Protein AF-A0A8T4G620-F1 (afdb_monomer_lite)

Foldseek 3Di:
DDQAQAFEEAVPHGAAGFHDQDPQFTWGDGPPATFGHGVVQFPDDDDSYTYGYDDDRVNRRVVRVVVVVVVPDDDDPVNCVVVVHPPDPD

pLDDT: mean 90.09, std 11.16, range [47.72, 98.38]

Radius of gyration: 15.96 Å; chains: 1; bounding box: 28×23×54 Å

Structure (mmCIF, N/CA/C/O backbone):
data_AF-A0A8T4G620-F1
#
_entry.id   AF-A0A8T4G620-F1
#
loop_
_atom_site.group_PDB
_atom_site.id
_atom_site.type_symbol
_atom_site.label_atom_id
_atom_site.label_alt_id
_atom_site.label_comp_id
_atom_site.label_asym_id
_atom_site.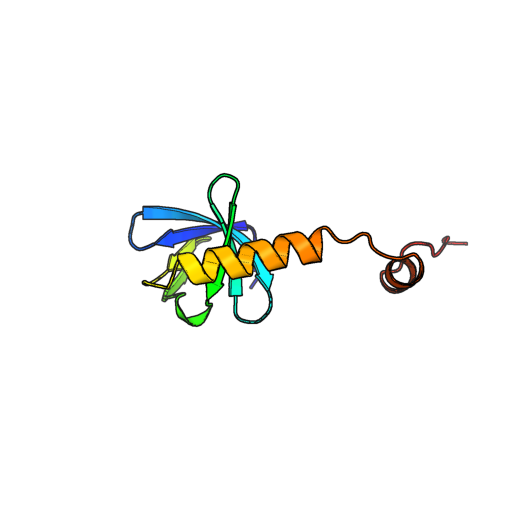label_entity_id
_atom_site.label_seq_id
_atom_site.pdbx_PDB_ins_code
_atom_site.Cartn_x
_atom_site.Cartn_y
_atom_site.Cartn_z
_atom_site.occupancy
_atom_site.B_iso_or_equiv
_atom_site.auth_seq_id
_atom_site.auth_comp_id
_atom_site.auth_asym_id
_atom_site.auth_atom_id
_atom_site.pdbx_PDB_model_num
ATOM 1 N N . MET A 1 1 ? -13.486 5.671 -9.920 1.00 56.41 1 MET A N 1
ATOM 2 C CA . MET A 1 1 ? -12.998 6.682 -8.964 1.00 56.41 1 MET A CA 1
ATOM 3 C C . MET A 1 1 ? -11.511 6.443 -8.838 1.00 56.41 1 MET A C 1
ATOM 5 O O . MET A 1 1 ? -11.149 5.294 -8.610 1.00 56.41 1 MET A O 1
ATOM 9 N N . ASP A 1 2 ? -10.681 7.451 -9.097 1.00 68.38 2 ASP A N 1
ATOM 10 C CA . ASP A 1 2 ? -9.233 7.299 -8.947 1.00 68.38 2 ASP A CA 1
ATOM 11 C C . ASP A 1 2 ? -8.901 7.224 -7.462 1.00 68.38 2 ASP A C 1
ATOM 13 O O . ASP A 1 2 ? -9.194 8.148 -6.709 1.00 68.38 2 ASP A O 1
ATOM 17 N N . LEU A 1 3 ? -8.326 6.095 -7.047 1.00 76.81 3 LEU A N 1
ATOM 18 C CA . LEU A 1 3 ? -7.864 5.884 -5.676 1.00 76.81 3 LEU A CA 1
ATOM 19 C C . LEU A 1 3 ? -6.481 6.495 -5.440 1.00 76.81 3 LEU A C 1
ATOM 21 O O . LEU A 1 3 ? -5.886 6.221 -4.410 1.00 76.81 3 LEU A O 1
ATOM 25 N N . ILE A 1 4 ? -5.945 7.264 -6.386 1.00 83.00 4 ILE A N 1
ATOM 26 C CA . ILE A 1 4 ? -4.595 7.835 -6.362 1.00 83.00 4 ILE A CA 1
ATOM 27 C C . ILE A 1 4 ? -4.660 9.258 -5.789 1.00 83.00 4 ILE A C 1
ATOM 29 O O . ILE A 1 4 ? -5.645 9.966 -5.996 1.00 83.00 4 ILE A O 1
ATOM 33 N N . CYS A 1 5 ? -3.613 9.679 -5.074 1.00 88.62 5 CYS A N 1
ATOM 34 C CA . CYS A 1 5 ? -3.514 10.971 -4.386 1.00 88.62 5 CYS A CA 1
ATOM 35 C C . CYS A 1 5 ? -4.563 11.174 -3.276 1.00 88.62 5 CYS A C 1
ATOM 37 O O . CYS A 1 5 ? -4.963 12.304 -2.994 1.00 88.62 5 CYS A O 1
ATOM 39 N N . MET A 1 6 ? -5.009 10.090 -2.639 1.00 94.50 6 MET A N 1
ATOM 40 C CA . MET A 1 6 ? -5.875 10.132 -1.461 1.00 94.50 6 MET A CA 1
ATOM 41 C C . MET A 1 6 ? -5.047 9.959 -0.185 1.00 94.50 6 MET A C 1
ATOM 43 O O . MET A 1 6 ? -4.057 9.222 -0.165 1.00 94.50 6 MET A O 1
ATOM 47 N N . TYR A 1 7 ? -5.477 10.598 0.903 1.00 96.81 7 TYR A N 1
ATOM 48 C CA . TYR A 1 7 ? -4.868 10.392 2.217 1.00 96.81 7 TYR A CA 1
ATOM 49 C C . TYR A 1 7 ? -5.346 9.076 2.819 1.00 96.81 7 TYR A C 1
ATOM 51 O O . TYR A 1 7 ? -6.546 8.816 2.894 1.00 96.81 7 TYR A O 1
ATOM 59 N N . VAL A 1 8 ? -4.414 8.254 3.278 1.00 97.94 8 VAL A N 1
ATOM 60 C CA . VAL A 1 8 ? -4.695 6.930 3.824 1.00 97.94 8 VAL A CA 1
ATOM 61 C C . VAL A 1 8 ? -4.546 6.971 5.338 1.00 97.94 8 VAL A C 1
ATOM 63 O O . VAL A 1 8 ? -3.536 7.446 5.856 1.00 97.94 8 VAL A O 1
ATOM 66 N N . PHE A 1 9 ? -5.549 6.461 6.044 1.00 97.56 9 PHE A N 1
ATOM 67 C CA . PHE A 1 9 ? -5.610 6.404 7.501 1.00 97.56 9 PHE A CA 1
ATOM 68 C C . PHE A 1 9 ? -5.775 4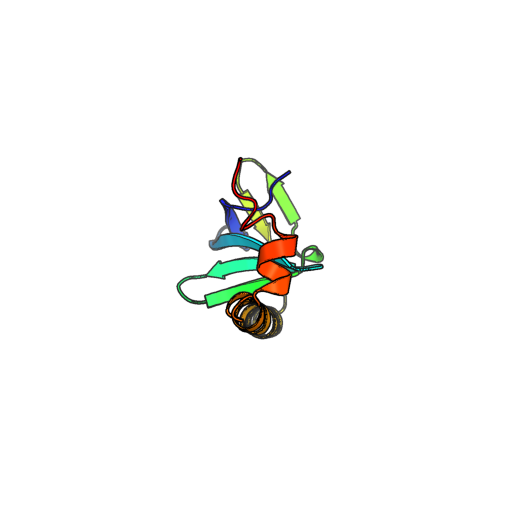.960 7.966 1.00 97.56 9 PHE A C 1
ATOM 70 O O . PHE A 1 9 ? -6.512 4.196 7.346 1.00 97.56 9 PHE A O 1
ATOM 77 N N . LYS A 1 10 ? -5.139 4.600 9.081 1.00 94.94 10 LYS A N 1
ATOM 78 C CA . LYS A 1 10 ? -5.378 3.341 9.796 1.00 94.94 10 LYS A CA 1
ATOM 79 C C . LYS A 1 10 ? -6.063 3.699 11.114 1.00 94.94 10 LYS A C 1
ATOM 81 O O . LYS A 1 10 ? -5.449 4.255 12.019 1.00 94.94 10 LYS A O 1
ATOM 86 N N . GLY A 1 11 ? -7.380 3.500 11.176 1.00 88.25 11 GLY A N 1
ATOM 87 C CA . GLY A 1 11 ? -8.202 4.112 12.225 1.00 88.25 11 GLY A CA 1
ATOM 88 C C . GLY A 1 11 ? -8.189 5.647 12.141 1.00 88.25 11 GLY A C 1
ATOM 89 O O . GLY A 1 11 ? -8.577 6.209 11.119 1.00 88.25 11 GLY A O 1
ATOM 90 N N . GLU A 1 12 ? -7.765 6.318 13.214 1.00 89.38 12 GLU A N 1
ATOM 91 C CA . GLU A 1 12 ? -7.626 7.787 13.271 1.00 89.38 12 GLU A CA 1
ATOM 92 C C . GLU A 1 12 ? -6.209 8.270 12.916 1.00 89.38 12 GLU A C 1
ATOM 94 O O . GLU A 1 12 ? -5.986 9.468 12.725 1.00 89.38 12 GLU A O 1
ATOM 99 N N . GLU A 1 13 ? -5.244 7.354 12.809 1.00 94.12 13 GLU A N 1
ATOM 100 C CA . GLU A 1 13 ? -3.845 7.685 12.565 1.00 94.12 13 GLU A CA 1
ATOM 101 C C . GLU A 1 13 ? -3.567 7.844 11.069 1.00 94.12 13 GLU A C 1
ATOM 103 O O . GLU A 1 13 ? -3.995 7.036 10.238 1.00 94.12 13 GLU A O 1
ATOM 108 N N . SER A 1 14 ? -2.828 8.900 10.717 1.00 96.00 14 SER A N 1
ATOM 109 C CA . SER A 1 14 ? -2.341 9.099 9.351 1.00 96.00 14 SER A CA 1
ATOM 110 C C . SER A 1 14 ? -1.352 7.992 9.005 1.00 96.00 14 SER A C 1
ATOM 112 O O . SER A 1 14 ? -0.310 7.873 9.646 1.00 96.00 14 SER A O 1
ATOM 114 N N . PHE A 1 15 ? -1.659 7.228 7.963 1.00 97.31 15 PHE A N 1
ATOM 115 C CA . PHE A 1 15 ? -0.856 6.091 7.533 1.00 97.31 15 PHE A CA 1
ATOM 116 C C . PHE A 1 15 ? 0.034 6.441 6.334 1.00 97.31 15 PHE A C 1
ATOM 118 O O . PHE A 1 15 ? 1.223 6.132 6.338 1.00 97.31 15 PHE A O 1
ATOM 125 N N . GLY A 1 16 ? -0.501 7.136 5.326 1.00 97.44 16 GLY A N 1
ATOM 126 C CA . GLY A 1 16 ? 0.272 7.503 4.137 1.00 97.44 16 GLY A CA 1
ATOM 127 C C . GLY A 1 16 ? -0.560 8.131 3.024 1.00 97.44 16 GLY A C 1
ATOM 128 O O . GLY A 1 16 ? -1.643 8.660 3.263 1.00 97.44 16 GLY A O 1
ATOM 129 N N . GLU A 1 17 ? -0.056 8.055 1.796 1.00 97.62 17 GLU A N 1
ATOM 130 C CA . GLU A 1 17 ? -0.716 8.582 0.594 1.00 97.62 17 GLU A CA 1
ATOM 131 C C . GLU A 1 17 ? -0.809 7.497 -0.477 1.00 97.62 17 GLU A C 1
ATOM 133 O O . GLU A 1 17 ? 0.152 6.762 -0.704 1.00 97.62 17 GLU A O 1
ATOM 138 N N . SER A 1 18 ? -1.951 7.377 -1.148 1.00 97.06 18 SER A N 1
ATOM 139 C CA . SER A 1 18 ? -2.120 6.402 -2.224 1.00 97.06 18 SER A CA 1
ATOM 140 C C . SER A 1 18 ? -1.476 6.871 -3.532 1.00 97.06 18 SER A C 1
ATOM 142 O O . SER A 1 18 ? -1.627 8.023 -3.937 1.00 97.06 18 SER A O 1
ATOM 144 N N . ILE A 1 19 ? -0.769 5.971 -4.218 1.00 95.81 19 ILE A N 1
ATOM 145 C CA . ILE A 1 19 ? 0.048 6.305 -5.399 1.00 95.81 19 ILE A CA 1
ATOM 146 C C . ILE A 1 19 ? -0.336 5.487 -6.633 1.00 95.81 19 ILE A C 1
ATOM 148 O O . ILE A 1 19 ? -0.275 6.000 -7.746 1.00 95.81 19 ILE A O 1
ATOM 152 N N . ASP A 1 20 ? -0.718 4.223 -6.459 1.00 95.25 20 ASP A N 1
ATOM 153 C CA . ASP A 1 20 ? -1.044 3.324 -7.571 1.00 95.25 20 ASP A CA 1
ATOM 154 C C . ASP A 1 20 ? -1.998 2.216 -7.104 1.00 95.25 20 ASP A C 1
ATOM 156 O O . ASP A 1 20 ? -2.205 2.000 -5.906 1.00 95.25 20 ASP A O 1
ATOM 160 N N . VAL A 1 21 ? -2.559 1.480 -8.056 1.00 94.19 21 VAL A N 1
ATOM 161 C CA . VAL A 1 21 ? -3.308 0.249 -7.819 1.00 94.19 21 VAL A CA 1
ATOM 162 C C . VAL A 1 21 ? -2.596 -0.895 -8.531 1.00 94.19 21 VAL A C 1
ATOM 164 O O . VAL A 1 21 ? -2.446 -0.893 -9.749 1.00 94.19 21 VAL A O 1
ATOM 167 N N . TYR A 1 22 ? -2.193 -1.909 -7.769 1.00 93.69 22 TYR A N 1
ATOM 168 C CA . TYR A 1 22 ? -1.437 -3.056 -8.264 1.00 93.69 22 TYR A CA 1
ATOM 169 C C . TYR A 1 22 ? -2.194 -4.349 -7.966 1.00 93.69 22 TYR A C 1
ATOM 171 O O . TYR A 1 22 ? -2.195 -4.839 -6.839 1.00 93.69 22 TYR A O 1
ATOM 179 N N . GLY A 1 23 ? -2.900 -4.882 -8.966 1.00 93.38 23 GLY A N 1
ATOM 180 C CA . GLY A 1 23 ? -3.771 -6.046 -8.777 1.00 93.38 23 GLY A CA 1
ATOM 181 C C . GLY A 1 23 ? -4.826 -5.791 -7.695 1.00 93.38 23 GLY A C 1
ATOM 182 O O . GLY A 1 23 ? -5.586 -4.822 -7.781 1.00 93.38 23 GLY A O 1
ATOM 183 N N . ASP A 1 24 ? -4.845 -6.635 -6.663 1.00 96.06 24 ASP A N 1
ATOM 184 C CA . ASP A 1 24 ? -5.735 -6.528 -5.496 1.00 96.06 24 ASP A CA 1
ATOM 185 C C . ASP A 1 24 ? -5.169 -5.669 -4.356 1.00 96.06 24 ASP A C 1
ATOM 187 O O . ASP A 1 24 ? -5.708 -5.668 -3.247 1.00 96.06 24 ASP A O 1
ATOM 191 N N . TYR A 1 25 ? -4.124 -4.892 -4.637 1.00 97.69 25 TYR A N 1
ATOM 192 C CA . TYR A 1 25 ? -3.460 -4.029 -3.672 1.00 97.69 25 TYR A CA 1
ATOM 193 C C . TYR A 1 25 ? -3.572 -2.550 -4.059 1.00 97.69 25 TYR A C 1
ATOM 195 O O . TYR A 1 25 ? -3.576 -2.178 -5.236 1.00 97.69 25 TYR A O 1
ATOM 203 N N . LEU A 1 26 ? -3.670 -1.699 -3.044 1.00 97.56 26 LEU A N 1
ATOM 204 C CA . LEU A 1 26 ? -3.479 -0.259 -3.113 1.00 97.56 26 LEU A CA 1
ATOM 205 C C . LEU A 1 26 ? -2.036 0.039 -2.709 1.00 97.56 26 LEU A C 1
ATOM 207 O O . LEU A 1 26 ? -1.616 -0.323 -1.612 1.00 97.56 26 LEU A O 1
ATOM 211 N N . ILE A 1 27 ? -1.281 0.706 -3.573 1.00 97.94 27 ILE A N 1
ATOM 212 C CA . ILE A 1 27 ? 0.077 1.123 -3.243 1.00 97.94 27 ILE A CA 1
ATOM 213 C C . ILE A 1 27 ? 0.004 2.413 -2.442 1.00 97.94 27 ILE A C 1
ATOM 215 O O . ILE A 1 27 ? -0.467 3.440 -2.937 1.00 97.94 27 ILE A O 1
ATOM 219 N N . VAL A 1 28 ? 0.486 2.349 -1.207 1.00 98.06 28 VAL A N 1
ATOM 220 C CA . VAL A 1 28 ? 0.522 3.465 -0.270 1.00 98.06 28 VAL A CA 1
ATOM 221 C C . VAL A 1 28 ? 1.971 3.821 0.016 1.00 98.06 28 VAL A C 1
ATOM 223 O O . VAL A 1 28 ? 2.764 2.976 0.426 1.00 98.06 28 VAL A O 1
ATOM 226 N N . LYS A 1 29 ? 2.323 5.086 -0.189 1.00 97.69 29 LYS A N 1
ATOM 227 C CA . LYS A 1 29 ? 3.613 5.629 0.217 1.00 97.69 29 LYS A CA 1
ATOM 228 C C . LYS A 1 29 ? 3.579 5.951 1.707 1.00 97.69 29 LYS A C 1
ATOM 230 O O . LYS A 1 29 ? 2.761 6.759 2.148 1.00 97.69 29 LYS A O 1
ATOM 235 N N . VAL A 1 30 ? 4.506 5.358 2.452 1.00 96.94 30 VAL A N 1
ATOM 236 C CA . VAL A 1 30 ? 4.685 5.557 3.895 1.00 96.94 30 VAL A CA 1
ATOM 237 C C . VAL A 1 30 ? 6.126 6.001 4.128 1.00 96.94 30 VAL A C 1
ATOM 239 O O . VAL A 1 30 ? 7.066 5.212 4.049 1.00 96.94 30 VAL A O 1
ATOM 242 N N . GLY A 1 31 ? 6.331 7.302 4.342 1.00 94.56 31 GLY A N 1
ATOM 243 C CA . GLY A 1 31 ? 7.676 7.879 4.404 1.00 94.56 31 GLY A CA 1
ATOM 244 C C . GLY A 1 31 ? 8.451 7.672 3.095 1.00 94.56 31 GLY A C 1
ATOM 245 O O . GLY A 1 31 ? 8.107 8.260 2.066 1.00 94.56 31 GLY A O 1
ATOM 246 N N . SER A 1 32 ? 9.511 6.860 3.146 1.00 93.69 32 SER A N 1
ATOM 247 C CA . SER A 1 32 ?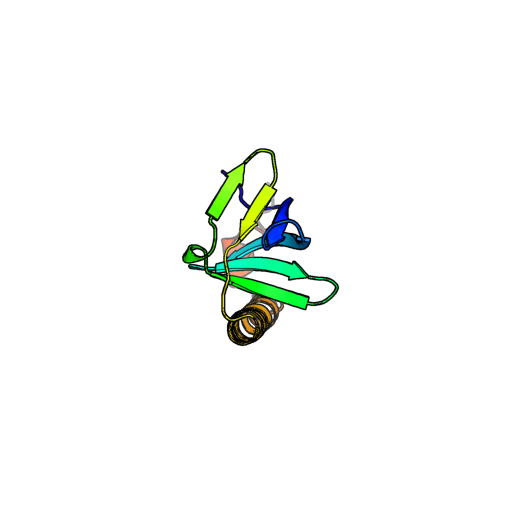 10.333 6.470 1.989 1.00 93.69 32 SER A CA 1
ATOM 248 C C . SER A 1 32 ? 9.995 5.088 1.420 1.00 93.69 32 SER A C 1
ATOM 250 O O . SER A 1 32 ? 10.604 4.684 0.433 1.00 93.69 32 SER A O 1
ATOM 252 N N . GLU A 1 33 ? 9.077 4.354 2.047 1.00 95.62 33 GLU A N 1
ATOM 253 C CA . GLU A 1 33 ? 8.673 3.011 1.635 1.00 95.62 33 GLU A CA 1
ATOM 254 C C . GLU A 1 33 ? 7.358 3.048 0.843 1.00 95.62 33 GLU A C 1
ATOM 256 O O . GLU A 1 33 ? 6.570 3.995 0.936 1.00 95.62 33 GLU A O 1
ATOM 261 N N . PHE A 1 34 ? 7.110 1.981 0.085 1.00 97.88 34 PHE A N 1
ATOM 262 C CA . PHE A 1 34 ? 5.834 1.724 -0.574 1.00 97.88 34 PHE A CA 1
ATOM 263 C C . PHE A 1 34 ? 5.278 0.410 -0.042 1.00 97.88 34 PHE A C 1
ATOM 265 O O . PHE A 1 34 ? 5.957 -0.613 -0.098 1.00 97.88 34 PHE A O 1
ATOM 272 N N . LEU A 1 35 ? 4.056 0.444 0.482 1.00 98.38 35 LEU A N 1
ATOM 273 C CA . LEU A 1 35 ? 3.345 -0.723 0.990 1.00 98.38 35 LEU A CA 1
ATOM 274 C C . LEU A 1 35 ? 2.190 -1.049 0.046 1.00 98.38 35 LEU A C 1
ATOM 276 O O . LEU A 1 35 ? 1.412 -0.172 -0.326 1.00 98.38 35 LEU A O 1
ATOM 280 N N . ALA A 1 36 ? 2.062 -2.317 -0.322 1.00 98.19 36 ALA A N 1
ATOM 281 C CA . ALA A 1 36 ? 0.938 -2.827 -1.089 1.00 98.19 36 ALA A CA 1
ATOM 282 C C . ALA A 1 36 ? -0.163 -3.281 -0.123 1.00 98.19 36 ALA A C 1
ATOM 284 O O . ALA A 1 36 ? -0.193 -4.421 0.332 1.00 98.19 36 ALA A O 1
ATOM 285 N N . VAL A 1 37 ? -1.062 -2.363 0.223 1.00 98.06 37 VAL A N 1
ATOM 286 C CA . VAL A 1 37 ? -2.162 -2.610 1.159 1.00 98.06 37 VAL A CA 1
ATOM 287 C C . VAL A 1 37 ? -3.271 -3.403 0.458 1.00 98.06 37 VAL A C 1
ATOM 289 O O . VAL A 1 37 ? -3.742 -2.969 -0.594 1.00 98.06 37 VAL A O 1
ATOM 292 N N . PRO A 1 38 ? -3.745 -4.537 1.000 1.00 97.88 38 PRO A N 1
ATOM 293 C CA . PRO A 1 38 ? -4.821 -5.303 0.377 1.00 97.88 38 PRO A CA 1
ATOM 294 C C . PRO A 1 38 ? -6.107 -4.479 0.259 1.00 97.88 38 PRO A C 1
ATOM 296 O O . PRO A 1 38 ? -6.592 -3.939 1.244 1.00 97.88 38 PRO A O 1
ATOM 299 N N . LYS A 1 39 ? -6.760 -4.449 -0.906 1.00 96.50 39 LYS A N 1
ATOM 300 C CA . LYS A 1 39 ? -8.033 -3.713 -1.060 1.00 96.50 39 LYS A CA 1
ATOM 301 C C . LYS A 1 39 ? -9.123 -4.187 -0.102 1.00 96.50 39 LYS A C 1
ATOM 303 O O . LYS A 1 39 ? -9.981 -3.404 0.284 1.00 96.50 39 LYS A O 1
ATOM 308 N N . LYS A 1 40 ? -9.080 -5.461 0.302 1.00 96.81 40 LYS A N 1
ATOM 309 C CA . LYS A 1 40 ? -10.011 -6.041 1.281 1.00 96.81 40 LYS A CA 1
ATOM 310 C C . LYS A 1 40 ? -9.924 -5.401 2.673 1.00 96.81 40 LYS A C 1
ATOM 312 O O . LYS A 1 40 ? -10.867 -5.564 3.431 1.00 96.81 40 LYS A O 1
ATOM 317 N N . SER A 1 41 ? -8.822 -4.724 3.014 1.00 96.69 41 SER A N 1
ATOM 318 C CA . SER A 1 41 ? -8.703 -3.986 4.278 1.00 96.69 41 SER A CA 1
ATOM 319 C C . SER A 1 41 ? -9.203 -2.546 4.166 1.00 96.69 41 SER A C 1
ATOM 321 O O . SER A 1 41 ? -9.185 -1.826 5.157 1.00 96.69 41 SER A O 1
ATOM 323 N N . ILE A 1 42 ? -9.669 -2.096 2.996 1.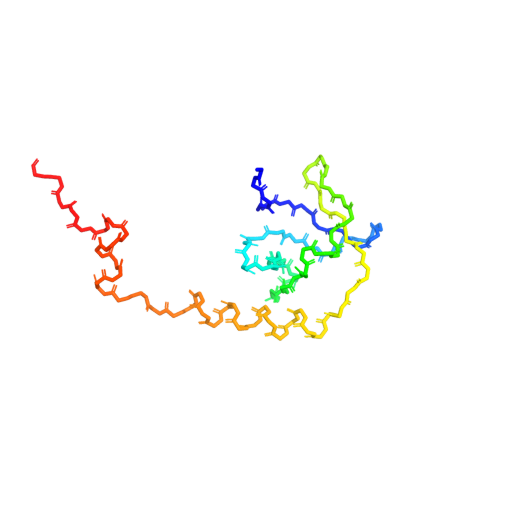00 96.44 42 ILE A N 1
ATOM 324 C CA . ILE A 1 42 ? -10.277 -0.772 2.856 1.00 96.44 42 ILE A CA 1
ATOM 325 C C . ILE A 1 42 ? -11.681 -0.811 3.459 1.00 96.44 42 ILE A C 1
ATOM 327 O O . ILE A 1 42 ? -12.585 -1.463 2.938 1.00 96.44 42 ILE A O 1
ATOM 331 N N . LYS A 1 43 ? -11.861 -0.058 4.541 1.00 96.81 43 LYS A N 1
ATOM 332 C CA . LYS A 1 43 ? -13.131 0.103 5.244 1.00 96.81 43 LYS A CA 1
ATOM 333 C C . LYS A 1 43 ? -14.055 1.097 4.547 1.00 96.81 43 LYS A C 1
ATOM 335 O O . LYS A 1 43 ? -15.247 0.838 4.408 1.00 96.81 43 LYS A O 1
ATOM 340 N N . SER A 1 44 ? -13.516 2.246 4.140 1.00 95.56 44 SER A N 1
ATOM 341 C CA . SER A 1 44 ? -14.272 3.300 3.456 1.00 95.56 44 SER A CA 1
ATOM 342 C C . SER A 1 44 ? -13.377 4.186 2.589 1.00 95.56 44 SER A C 1
ATOM 344 O O . SER A 1 44 ? -12.159 4.251 2.774 1.00 95.56 44 SER A O 1
ATOM 346 N N . VAL A 1 45 ? -14.007 4.854 1.619 1.00 94.94 45 VAL A N 1
ATOM 347 C CA . VAL A 1 45 ? -13.380 5.783 0.671 1.00 94.94 45 VAL A CA 1
ATOM 348 C C . VAL A 1 45 ? -14.287 7.006 0.550 1.00 94.94 45 VAL A C 1
ATOM 350 O O . VAL A 1 45 ? -15.310 6.952 -0.129 1.00 94.94 45 VAL A O 1
ATOM 353 N N . GLU A 1 46 ? -13.953 8.088 1.250 1.00 91.12 46 GLU A N 1
ATOM 354 C CA . GLU A 1 46 ? -14.825 9.260 1.418 1.00 91.12 46 GLU A CA 1
ATOM 355 C C . GLU A 1 46 ? -13.985 10.539 1.516 1.00 91.12 46 GLU A C 1
ATOM 357 O O . GLU A 1 46 ? -12.911 10.529 2.110 1.00 91.12 46 GLU A O 1
ATOM 362 N N . ASP A 1 47 ? -14.450 11.646 0.929 1.00 87.50 47 ASP A N 1
ATOM 363 C CA . ASP A 1 47 ? -13.852 12.987 1.072 1.00 87.50 47 ASP A CA 1
ATOM 364 C C . ASP A 1 47 ? -12.325 13.069 0.857 1.00 87.50 47 ASP A C 1
ATOM 366 O O . ASP A 1 47 ? -11.605 13.755 1.585 1.00 87.50 47 ASP A O 1
ATOM 370 N N . GLY A 1 48 ? -11.800 12.355 -0.145 1.00 88.25 48 GLY A N 1
ATOM 371 C CA . GLY A 1 48 ? -10.356 12.341 -0.421 1.00 88.25 48 GLY A CA 1
ATOM 372 C C . GLY A 1 48 ? -9.539 11.473 0.547 1.00 88.25 48 GLY A C 1
ATOM 373 O O . GLY A 1 48 ? -8.309 11.535 0.528 1.00 88.25 48 GLY A O 1
ATOM 374 N N . LYS A 1 49 ? -10.204 10.668 1.384 1.00 94.50 49 LYS A N 1
ATOM 375 C CA . LYS A 1 49 ? -9.593 9.782 2.376 1.00 94.50 49 LYS A CA 1
ATOM 376 C C . LYS A 1 49 ? -9.930 8.318 2.125 1.00 94.50 49 LYS A C 1
ATOM 378 O O . LYS A 1 49 ? -11.030 7.980 1.692 1.00 94.50 49 LYS A O 1
ATOM 383 N N . ILE A 1 50 ? -8.980 7.453 2.450 1.00 97.12 50 ILE A N 1
ATOM 384 C CA . ILE A 1 50 ? -9.131 6.001 2.486 1.00 97.12 50 ILE A CA 1
ATOM 385 C C . ILE A 1 50 ? -8.896 5.568 3.929 1.00 97.12 50 ILE A C 1
ATOM 387 O O . ILE A 1 50 ? -7.856 5.888 4.502 1.00 97.12 50 ILE A O 1
ATOM 391 N N . VAL A 1 51 ? -9.848 4.849 4.519 1.00 97.50 51 VAL A N 1
ATOM 392 C CA . VAL A 1 51 ? -9.717 4.309 5.879 1.00 97.50 51 VAL A CA 1
ATOM 393 C C . VAL A 1 51 ? -9.459 2.814 5.794 1.00 97.50 51 VAL A C 1
ATOM 395 O O . VAL A 1 51 ? -10.212 2.089 5.146 1.00 97.50 51 VAL A O 1
ATOM 398 N N . LEU A 1 52 ? -8.400 2.363 6.456 1.00 97.75 52 LEU A N 1
ATOM 399 C CA . LEU A 1 52 ? -7.968 0.975 6.508 1.00 97.75 52 LEU A CA 1
ATOM 400 C C . LEU A 1 52 ? -8.378 0.312 7.828 1.00 97.75 52 LEU A C 1
ATOM 402 O O . LEU A 1 52 ? -8.387 0.942 8.889 1.00 97.75 52 LEU A O 1
ATOM 406 N N . GLU A 1 53 ? -8.679 -0.977 7.744 1.00 96.94 53 GLU A N 1
ATOM 407 C CA . GLU A 1 53 ? -8.691 -1.921 8.860 1.00 96.94 53 GLU A CA 1
ATOM 408 C C . GLU A 1 53 ? -7.296 -2.537 9.059 1.00 96.94 53 GLU A C 1
ATOM 410 O O . GLU A 1 53 ? -6.343 -2.194 8.359 1.00 96.94 53 GLU A O 1
ATOM 415 N N . GLU A 1 54 ? -7.165 -3.457 10.014 1.00 96.50 54 GLU A N 1
ATOM 416 C CA . GLU A 1 54 ? -5.920 -4.198 10.228 1.00 96.50 54 GLU A CA 1
ATOM 417 C C . GLU A 1 54 ? -5.575 -5.103 9.035 1.00 96.50 54 GLU A C 1
ATOM 419 O O . GLU A 1 54 ? -6.439 -5.712 8.400 1.00 96.50 54 GLU A O 1
ATOM 424 N N . PHE A 1 55 ? -4.281 -5.211 8.749 1.00 96.88 55 PHE A N 1
ATOM 425 C CA . PHE A 1 55 ? -3.715 -6.088 7.729 1.00 96.88 55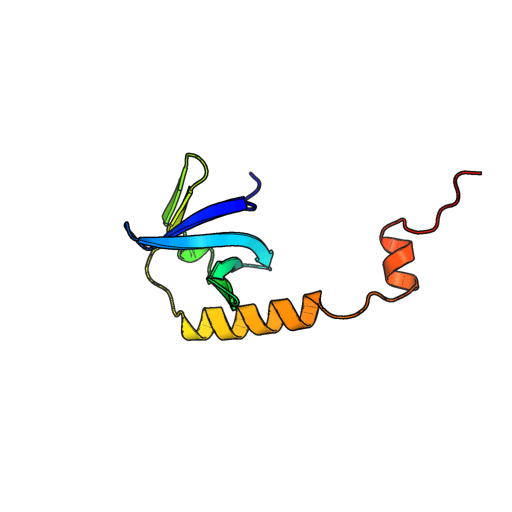 PHE A CA 1
ATOM 426 C C . PHE A 1 55 ? -2.277 -6.452 8.108 1.00 96.88 55 PHE A C 1
ATOM 428 O O . PHE A 1 55 ? -1.697 -5.856 9.016 1.00 96.88 55 PHE A O 1
ATOM 435 N N . ASP A 1 56 ? -1.711 -7.431 7.409 1.00 97.75 56 ASP A N 1
ATOM 436 C CA . ASP A 1 56 ? -0.317 -7.823 7.585 1.00 97.75 56 ASP A CA 1
ATOM 437 C C . ASP A 1 56 ? 0.616 -6.785 6.935 1.00 97.75 56 ASP A C 1
ATOM 439 O O . ASP A 1 56 ? 0.723 -6.685 5.710 1.00 97.75 56 ASP A O 1
ATOM 443 N N . GLU A 1 57 ? 1.252 -5.960 7.766 1.00 96.38 57 GLU A N 1
ATOM 444 C CA . GLU A 1 57 ? 2.166 -4.912 7.307 1.00 96.38 57 GLU A CA 1
ATOM 445 C C . GLU A 1 57 ? 3.490 -5.463 6.762 1.00 96.38 57 GLU A C 1
ATOM 447 O O . GLU A 1 57 ? 4.119 -4.811 5.926 1.00 96.38 57 GLU A O 1
ATOM 452 N N . GLU A 1 58 ? 3.923 -6.644 7.212 1.00 97.56 58 GLU A N 1
ATOM 453 C CA . GLU A 1 58 ? 5.141 -7.283 6.714 1.00 97.56 58 GLU A CA 1
ATOM 454 C C . GLU A 1 58 ? 4.913 -7.777 5.283 1.00 97.56 58 GLU A C 1
ATOM 456 O O . GLU A 1 58 ? 5.664 -7.405 4.379 1.00 97.56 58 GLU A O 1
ATOM 461 N N . GLU A 1 59 ? 3.800 -8.478 5.044 1.00 97.69 59 GLU A N 1
ATOM 462 C CA . GLU A 1 59 ? 3.387 -8.899 3.700 1.00 97.69 59 GLU A CA 1
ATOM 463 C C . GLU A 1 59 ? 3.205 -7.686 2.769 1.00 97.69 59 GLU A C 1
ATOM 465 O O . GLU A 1 59 ? 3.704 -7.668 1.639 1.00 97.69 59 GLU A O 1
ATOM 470 N N . ALA A 1 60 ? 2.543 -6.627 3.250 1.00 98.00 60 ALA A N 1
ATOM 471 C CA . ALA A 1 60 ? 2.340 -5.409 2.469 1.00 98.00 60 ALA A CA 1
ATOM 472 C C . ALA A 1 60 ? 3.668 -4.744 2.069 1.00 98.00 60 ALA A C 1
ATOM 474 O O . ALA A 1 60 ? 3.790 -4.236 0.948 1.00 98.00 60 ALA A O 1
ATOM 475 N N . ARG A 1 61 ? 4.672 -4.756 2.954 1.00 98.12 61 ARG A N 1
ATOM 476 C CA . ARG A 1 61 ? 6.015 -4.230 2.670 1.00 98.12 61 ARG A CA 1
ATOM 477 C C . ARG A 1 61 ? 6.754 -5.093 1.646 1.00 98.12 61 ARG A C 1
ATOM 479 O O . ARG A 1 61 ? 7.372 -4.547 0.727 1.00 98.12 61 ARG A O 1
ATOM 486 N N . GLU A 1 62 ? 6.678 -6.418 1.760 1.00 97.88 62 GLU A N 1
ATOM 487 C CA . GLU A 1 62 ? 7.307 -7.329 0.796 1.00 97.88 62 GLU A CA 1
ATOM 488 C C . GLU A 1 62 ? 6.739 -7.147 -0.616 1.00 97.88 62 GLU A C 1
ATOM 490 O O . GLU A 1 62 ? 7.484 -7.040 -1.593 1.00 97.88 62 GLU A O 1
ATOM 495 N N . ILE A 1 63 ? 5.412 -7.088 -0.735 1.00 97.81 63 ILE A N 1
ATOM 496 C CA . ILE A 1 63 ? 4.736 -6.927 -2.027 1.00 97.81 63 ILE A CA 1
ATOM 497 C C . ILE A 1 63 ? 4.972 -5.521 -2.585 1.00 97.81 63 ILE A C 1
ATOM 499 O O . ILE A 1 63 ? 5.249 -5.371 -3.775 1.00 97.81 63 ILE A O 1
ATOM 503 N N . GLY A 1 64 ? 4.927 -4.494 -1.735 1.00 97.38 64 GLY A N 1
ATOM 504 C CA . GLY A 1 64 ? 5.229 -3.123 -2.140 1.00 97.38 64 GLY A CA 1
ATOM 505 C C . GLY A 1 64 ? 6.651 -2.971 -2.687 1.00 97.38 64 GLY A C 1
ATOM 506 O O . GLY A 1 64 ? 6.849 -2.322 -3.714 1.00 97.38 64 GLY A O 1
ATOM 507 N N . SER A 1 65 ? 7.629 -3.659 -2.092 1.00 96.00 65 SER A N 1
ATOM 508 C CA . SER A 1 65 ? 9.008 -3.686 -2.600 1.00 96.00 65 SER A CA 1
ATOM 509 C C . SER A 1 65 ? 9.100 -4.329 -3.990 1.00 96.00 65 SER A C 1
ATOM 511 O O . SER A 1 65 ? 9.743 -3.771 -4.879 1.00 96.00 65 SER A O 1
ATOM 513 N N . LYS A 1 66 ? 8.392 -5.445 -4.227 1.00 95.62 66 LYS A N 1
ATOM 514 C CA . LYS A 1 66 ? 8.315 -6.080 -5.559 1.00 95.62 66 LYS A CA 1
ATOM 515 C C . LYS A 1 66 ? 7.697 -5.149 -6.602 1.00 95.62 66 LYS A C 1
ATOM 517 O O . LYS A 1 66 ? 8.195 -5.068 -7.722 1.00 95.62 66 LYS A O 1
ATOM 522 N N . TRP A 1 67 ? 6.654 -4.405 -6.233 1.00 96.00 67 TRP A N 1
ATOM 523 C CA . TRP A 1 67 ? 6.057 -3.401 -7.115 1.00 96.00 67 TRP A CA 1
ATOM 524 C C . TRP A 1 67 ? 7.066 -2.307 -7.503 1.00 96.00 67 TRP A C 1
ATOM 526 O O . TRP A 1 67 ? 7.154 -1.957 -8.681 1.00 96.00 67 TRP A O 1
ATOM 536 N N . VAL A 1 68 ? 7.879 -1.811 -6.559 1.00 94.81 68 VAL A N 1
ATOM 537 C CA . VAL A 1 68 ? 8.943 -0.832 -6.863 1.00 94.81 68 VAL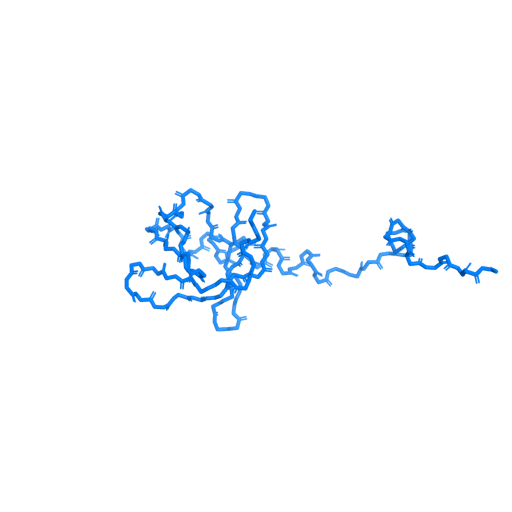 A CA 1
ATOM 538 C C . VAL A 1 68 ? 9.957 -1.417 -7.841 1.00 94.81 68 VAL A C 1
ATOM 540 O O . VAL A 1 68 ? 10.315 -0.752 -8.814 1.00 94.81 68 VAL A O 1
ATOM 543 N N . GLU A 1 69 ? 10.409 -2.652 -7.616 1.00 93.88 69 GLU A N 1
ATOM 544 C CA . GLU A 1 69 ? 11.350 -3.326 -8.513 1.00 93.88 69 GLU A CA 1
ATOM 545 C C . GLU A 1 69 ? 10.780 -3.471 -9.926 1.00 93.88 69 GLU A C 1
ATOM 547 O O . GLU A 1 69 ? 11.480 -3.207 -10.900 1.00 93.88 69 GLU A O 1
ATOM 552 N N . GLU A 1 70 ? 9.506 -3.844 -10.057 1.00 91.44 70 GLU A N 1
ATOM 553 C CA . GLU A 1 70 ? 8.830 -3.969 -11.348 1.00 91.44 70 GLU A CA 1
ATOM 554 C C . GLU A 1 70 ? 8.690 -2.632 -12.072 1.00 91.44 70 GLU A C 1
ATOM 556 O O . GLU A 1 70 ? 9.020 -2.546 -13.254 1.00 91.44 70 GLU A O 1
ATOM 561 N N . LYS A 1 71 ? 8.255 -1.581 -11.372 1.00 88.75 71 LYS A N 1
ATOM 562 C CA . LYS A 1 71 ? 8.078 -0.240 -11.951 1.00 88.75 71 LYS A CA 1
ATOM 563 C C . LYS A 1 71 ? 9.396 0.452 -12.282 1.00 88.75 71 LYS A C 1
ATOM 565 O O . LYS A 1 71 ? 9.418 1.346 -13.122 1.00 88.75 71 LYS A O 1
ATOM 570 N N . SER A 1 72 ? 10.481 0.044 -11.630 1.00 87.31 72 SER A N 1
ATOM 571 C CA . SER A 1 72 ? 11.826 0.573 -11.871 1.00 87.31 72 SER A CA 1
ATOM 572 C C . SER A 1 72 ? 12.538 -0.126 -13.031 1.00 87.31 72 SER A C 1
ATOM 574 O O . SER A 1 72 ? 13.645 0.278 -13.397 1.00 87.31 72 SER A O 1
ATOM 576 N N . LYS A 1 73 ? 11.939 -1.173 -13.623 1.00 87.00 73 LYS A N 1
ATOM 577 C CA . LYS A 1 73 ? 12.509 -1.821 -14.806 1.00 87.00 73 LYS A CA 1
ATOM 578 C C . LYS A 1 73 ? 12.502 -0.842 -15.982 1.00 87.00 73 LYS A C 1
ATOM 580 O O . LYS A 1 73 ? 11.489 -0.186 -16.229 1.00 87.00 73 LYS A O 1
ATOM 585 N N . PRO A 1 74 ? 13.614 -0.740 -16.727 1.00 83.56 74 PRO A N 1
ATOM 586 C CA . PRO A 1 74 ? 13.642 0.066 -17.933 1.00 83.56 74 PRO A CA 1
ATOM 587 C C . PRO A 1 74 ? 12.643 -0.496 -18.944 1.00 83.56 74 PRO A C 1
ATOM 589 O O . PRO A 1 74 ? 12.610 -1.702 -19.189 1.00 83.56 74 PRO A O 1
ATOM 592 N N . VAL A 1 75 ? 11.858 0.393 -19.542 1.00 80.12 75 VAL A N 1
ATOM 593 C CA . VAL A 1 75 ? 10.980 0.050 -20.661 1.00 80.12 75 VAL A CA 1
ATOM 594 C C . VAL A 1 75 ? 11.811 -0.182 -21.919 1.00 80.12 75 VAL A C 1
ATOM 596 O O . VAL A 1 75 ? 12.749 0.563 -22.220 1.00 80.12 75 VAL A O 1
ATOM 599 N N . THR A 1 76 ? 11.484 -1.233 -22.661 1.00 83.19 76 THR A N 1
ATOM 600 C CA . THR A 1 76 ? 12.126 -1.540 -23.941 1.00 83.19 76 THR A CA 1
ATOM 601 C C . THR A 1 76 ? 11.620 -0.618 -25.054 1.00 83.19 76 THR A C 1
ATOM 603 O O . THR A 1 76 ? 10.565 0.007 -24.952 1.00 83.19 76 THR A O 1
ATOM 606 N N . LEU A 1 77 ? 12.358 -0.547 -26.168 1.00 80.12 77 LEU A N 1
ATOM 607 C CA . LEU A 1 77 ? 11.937 0.224 -27.347 1.00 80.12 77 LEU A CA 1
ATOM 608 C C . LEU A 1 77 ? 10.632 -0.299 -27.971 1.00 80.12 77 LEU A C 1
ATOM 610 O O . LEU A 1 77 ? 9.890 0.483 -28.559 1.00 80.12 77 LEU A O 1
ATOM 614 N N . GLU A 1 78 ? 10.348 -1.600 -27.870 1.00 82.44 78 GLU A N 1
ATOM 615 C CA . GLU A 1 78 ? 9.081 -2.179 -28.340 1.00 82.44 78 GLU A CA 1
ATOM 616 C C . GLU A 1 78 ? 7.912 -1.781 -27.434 1.00 82.44 78 GLU A C 1
ATOM 618 O O . GLU A 1 78 ? 6.865 -1.373 -27.936 1.00 82.44 78 GLU A O 1
ATOM 623 N N . GLU A 1 79 ? 8.105 -1.806 -26.114 1.00 79.38 79 GLU A N 1
ATOM 624 C CA . GLU A 1 79 ? 7.096 -1.343 -25.154 1.00 79.38 79 GLU A CA 1
ATOM 625 C C . GLU A 1 79 ? 6.825 0.158 -25.310 1.00 79.38 79 GLU A C 1
ATOM 627 O O . GLU A 1 79 ? 5.668 0.569 -25.348 1.00 79.38 79 GLU A O 1
ATOM 632 N N . LEU A 1 80 ? 7.866 0.974 -25.505 1.00 79.81 80 LEU A N 1
ATOM 633 C CA . LEU A 1 80 ? 7.726 2.411 -25.771 1.00 79.81 80 LEU A CA 1
ATOM 634 C C . LEU A 1 80 ? 6.850 2.693 -27.000 1.00 79.81 80 LEU A C 1
ATOM 636 O O . LEU A 1 80 ? 5.942 3.520 -26.925 1.00 79.81 80 LEU A O 1
ATOM 640 N N . LYS A 1 81 ? 7.058 1.960 -28.100 1.00 79.75 81 LYS A N 1
ATOM 641 C CA . LYS A 1 81 ? 6.214 2.077 -29.300 1.00 79.75 81 LYS A CA 1
ATOM 642 C C . LYS A 1 81 ? 4.766 1.680 -29.023 1.00 79.75 81 LYS A C 1
ATOM 644 O O . LYS A 1 81 ? 3.856 2.337 -29.513 1.00 79.75 81 LYS A O 1
ATOM 649 N N . SER A 1 82 ? 4.540 0.642 -28.213 1.00 78.00 82 SER A N 1
ATOM 650 C CA . SER A 1 82 ? 3.184 0.227 -27.826 1.00 78.00 82 SER A CA 1
ATOM 651 C C . SER A 1 82 ? 2.451 1.268 -26.967 1.00 78.00 82 SER A C 1
ATOM 653 O O . SER A 1 82 ? 1.225 1.335 -27.005 1.00 78.00 82 SER A O 1
ATOM 655 N N . TYR A 1 83 ? 3.191 2.125 -26.253 1.00 76.88 83 TYR A N 1
ATOM 656 C CA . TYR A 1 83 ? 2.652 3.272 -25.516 1.00 76.88 83 TYR A CA 1
ATOM 657 C C . TYR A 1 83 ? 2.421 4.518 -26.390 1.00 76.88 83 TYR A C 1
ATOM 659 O O . TYR A 1 83 ? 2.036 5.559 -25.862 1.00 76.88 83 TYR A O 1
ATOM 667 N N . GLY A 1 84 ? 2.654 4.438 -27.705 1.00 72.94 84 GLY A N 1
ATOM 668 C CA . GLY A 1 84 ? 2.493 5.562 -28.633 1.00 72.94 84 GLY A CA 1
ATOM 669 C C . GLY A 1 84 ? 3.662 6.551 -28.627 1.00 72.94 84 GLY A C 1
ATOM 670 O O . GLY A 1 84 ? 3.572 7.616 -29.234 1.00 72.94 84 GLY A O 1
ATOM 671 N N . PHE A 1 85 ? 4.778 6.225 -27.967 1.00 68.38 85 PHE A N 1
ATOM 672 C CA . PHE A 1 85 ? 5.992 7.032 -28.066 1.00 68.38 85 PHE A CA 1
ATOM 673 C C . PHE A 1 85 ? 6.715 6.736 -29.387 1.00 68.38 85 PHE A C 1
ATOM 675 O O . PHE A 1 85 ? 7.160 5.611 -29.623 1.00 68.38 85 PHE A O 1
ATOM 682 N N . GLY A 1 86 ? 6.886 7.766 -30.222 1.00 65.75 86 GLY A N 1
ATOM 683 C CA . GLY A 1 86 ? 7.670 7.699 -31.462 1.00 65.75 86 GLY A CA 1
ATOM 684 C C . GLY A 1 86 ? 6.868 7.750 -32.764 1.00 65.75 86 GLY A C 1
ATOM 685 O O . GLY A 1 86 ? 7.460 7.548 -33.823 1.00 65.75 86 GLY A O 1
ATOM 686 N N . GLU A 1 87 ? 5.564 8.031 -32.720 1.00 64.81 87 GLU A N 1
ATOM 687 C CA . GLU A 1 87 ? 4.857 8.515 -33.909 1.00 64.81 87 GLU A CA 1
ATOM 688 C C . GLU A 1 87 ? 5.236 9.988 -34.112 1.00 64.81 87 GLU A C 1
ATOM 690 O O . GLU A 1 87 ? 4.822 10.865 -33.356 1.00 64.81 87 GLU A O 1
ATOM 695 N N . GLU A 1 88 ? 6.103 10.261 -35.089 1.00 60.47 88 GLU A N 1
ATOM 696 C CA . GLU A 1 88 ? 6.264 11.620 -35.601 1.00 60.47 88 GLU A CA 1
ATOM 697 C C . GLU A 1 88 ? 4.946 12.001 -36.290 1.00 60.47 88 GLU A C 1
ATOM 699 O O . GLU A 1 88 ? 4.544 11.350 -37.258 1.00 60.47 88 GLU A O 1
ATOM 704 N N . GLU A 1 89 ? 4.253 13.024 -35.778 1.00 56.72 89 GLU A N 1
ATOM 705 C CA . GLU A 1 89 ? 3.199 13.702 -36.535 1.00 56.72 89 GLU A CA 1
ATOM 706 C C . GLU A 1 89 ? 3.850 14.269 -37.806 1.00 56.72 89 GLU A C 1
ATOM 708 O O . GLU A 1 89 ? 4.625 15.227 -37.746 1.00 56.72 89 GLU A O 1
ATOM 713 N N . GLY A 1 90 ? 3.611 13.597 -38.935 1.00 47.72 90 GLY A N 1
ATOM 714 C CA . GLY A 1 90 ? 4.049 14.028 -40.265 1.00 47.72 90 GLY A CA 1
ATOM 715 C C . GLY A 1 90 ? 3.251 15.203 -40.809 1.00 47.72 90 GLY A C 1
ATOM 716 O O . GLY A 1 90 ? 2.065 15.352 -40.433 1.00 47.72 90 GLY A O 1
#

Sequence (90 aa):
MDLICMYVFKGEESFGESIDVYGDYLIVKVGSEFLAVPKKSIKSVEDGKIVLEEFDEEEAREIGSKWVEEKSKPVTLEELKSYGFGEEEG

Secondary structure (DSSP, 8-state):
---TT-EEEETTEEEEEEEEEETTEEEEEETTEEEEEEGGGEEEEETTEEEE----HHHHHHHHHHHHHHHTSPPPHHHHHHTTTT----